Protein AF-A0AAV0KPK0-F1 (afdb_monomer)

Structure (mmCIF, N/CA/C/O backbone):
data_AF-A0AAV0KPK0-F1
#
_entry.id   AF-A0AAV0KPK0-F1
#
loop_
_atom_site.group_PDB
_atom_site.id
_atom_site.type_symbol
_atom_site.label_atom_id
_atom_site.label_alt_id
_atom_site.label_comp_id
_atom_site.label_asym_id
_atom_site.label_entity_id
_atom_site.label_seq_id
_atom_site.pdbx_PDB_ins_code
_atom_site.Cartn_x
_atom_site.Cartn_y
_atom_site.Cartn_z
_atom_site.occupancy
_atom_site.B_iso_or_equiv
_atom_site.auth_seq_id
_atom_site.auth_comp_id
_atom_site.auth_asym_id
_atom_site.auth_atom_id
_atom_site.pdbx_PDB_model_num
ATOM 1 N N . MET A 1 1 ? 42.408 -49.885 -27.313 1.00 62.94 1 MET A N 1
ATOM 2 C CA . MET A 1 1 ? 41.274 -49.171 -26.679 1.00 62.94 1 MET A CA 1
ATOM 3 C C . MET A 1 1 ? 40.171 -48.999 -27.707 1.00 62.94 1 MET A C 1
ATOM 5 O O . MET A 1 1 ? 40.483 -48.584 -28.814 1.00 62.94 1 MET A O 1
ATOM 9 N N . SER A 1 2 ? 38.924 -49.363 -27.396 1.00 82.19 2 SER A N 1
ATOM 10 C CA . SER A 1 2 ? 37.835 -49.347 -28.385 1.00 82.19 2 SER A CA 1
ATOM 11 C C . SER A 1 2 ? 37.143 -47.977 -28.445 1.00 82.19 2 SER A C 1
ATOM 13 O O . SER A 1 2 ? 37.059 -47.259 -27.444 1.00 82.19 2 SER A O 1
ATOM 15 N N . LEU A 1 3 ? 36.619 -47.618 -29.622 1.00 81.88 3 LEU A N 1
ATOM 16 C CA . LEU A 1 3 ? 35.850 -46.384 -29.855 1.00 81.88 3 LEU A CA 1
ATOM 17 C C . LEU A 1 3 ? 34.647 -46.249 -28.903 1.00 81.88 3 LEU A C 1
ATOM 19 O O . LEU A 1 3 ? 34.248 -45.143 -28.538 1.00 81.88 3 LEU A O 1
ATOM 23 N N . LEU A 1 4 ? 34.116 -47.381 -28.441 1.00 77.81 4 LEU A N 1
ATOM 24 C CA . LEU A 1 4 ? 32.999 -47.474 -27.506 1.00 77.81 4 LEU A CA 1
ATOM 25 C C . LEU A 1 4 ? 33.398 -46.977 -26.106 1.00 77.81 4 LEU A C 1
ATOM 27 O O . LEU A 1 4 ? 32.643 -46.247 -25.465 1.00 77.81 4 LEU A O 1
ATOM 31 N N . THR A 1 5 ? 34.625 -47.273 -25.668 1.00 78.94 5 THR A N 1
ATOM 32 C CA . THR A 1 5 ? 35.180 -46.777 -24.399 1.00 78.94 5 THR A CA 1
ATOM 33 C C . THR A 1 5 ? 35.372 -45.257 -24.433 1.00 78.94 5 THR A C 1
ATOM 35 O O . THR A 1 5 ? 35.039 -44.565 -23.471 1.00 78.94 5 THR A O 1
ATOM 38 N N . LEU A 1 6 ? 35.835 -44.715 -25.566 1.00 79.50 6 LEU A N 1
ATOM 39 C CA . LEU A 1 6 ? 36.051 -43.275 -25.746 1.00 79.50 6 LEU A CA 1
ATOM 40 C C . LEU A 1 6 ? 34.724 -42.495 -25.806 1.00 79.50 6 LEU A C 1
ATOM 42 O O . LEU A 1 6 ? 34.596 -41.418 -25.216 1.00 79.50 6 LEU A O 1
ATOM 46 N N . TYR A 1 7 ? 33.711 -43.059 -26.472 1.00 81.50 7 TYR A N 1
ATOM 47 C CA . TYR A 1 7 ? 32.364 -42.492 -26.535 1.00 81.50 7 TYR A CA 1
ATOM 48 C C . TYR A 1 7 ? 31.697 -42.449 -25.155 1.00 81.50 7 TYR A C 1
ATOM 50 O O . TYR A 1 7 ? 31.166 -41.410 -24.752 1.00 81.50 7 TYR A O 1
ATOM 58 N N . LEU A 1 8 ? 31.768 -43.549 -24.398 1.00 79.81 8 LEU A N 1
ATOM 59 C CA . LEU A 1 8 ? 31.217 -43.616 -23.044 1.00 79.81 8 LEU A CA 1
ATOM 60 C C . LEU A 1 8 ? 31.923 -42.635 -22.102 1.00 79.81 8 LEU A C 1
ATOM 62 O O . LEU A 1 8 ? 31.248 -41.891 -21.387 1.00 79.81 8 LEU A O 1
ATOM 66 N N . PHE A 1 9 ? 33.253 -42.537 -22.170 1.00 80.75 9 PHE A N 1
ATOM 67 C CA . PHE A 1 9 ? 34.023 -41.570 -21.387 1.00 80.75 9 PHE A CA 1
ATOM 68 C C . PHE A 1 9 ? 33.625 -40.118 -21.705 1.00 80.75 9 PHE A C 1
ATOM 70 O O . PHE A 1 9 ? 33.317 -39.334 -20.801 1.00 80.75 9 PHE A O 1
ATOM 77 N N . ARG A 1 10 ? 33.519 -39.762 -22.994 1.00 79.00 10 ARG A N 1
ATOM 78 C CA . ARG A 1 10 ? 33.082 -38.425 -23.433 1.00 79.00 10 ARG A CA 1
ATOM 79 C C . ARG A 1 10 ? 31.642 -38.122 -23.004 1.00 79.00 10 ARG A C 1
ATOM 81 O O . ARG A 1 10 ? 31.342 -36.997 -22.593 1.00 79.00 10 ARG A O 1
ATOM 88 N N . ARG A 1 11 ? 30.745 -39.109 -23.044 1.00 79.44 11 ARG A N 1
ATOM 89 C CA . ARG A 1 11 ? 29.342 -38.970 -22.615 1.00 79.44 11 ARG A CA 1
ATOM 90 C C . ARG A 1 11 ? 29.216 -38.763 -21.103 1.00 79.44 11 ARG A C 1
ATOM 92 O O . ARG A 1 11 ? 28.435 -37.917 -20.669 1.00 79.44 11 ARG A O 1
ATOM 99 N N . VAL A 1 12 ? 29.999 -39.481 -20.301 1.00 79.31 12 VAL A N 1
ATOM 100 C CA . VAL A 1 12 ? 30.024 -39.327 -18.836 1.00 79.31 12 VAL A CA 1
ATOM 101 C C . VAL A 1 12 ? 30.618 -37.973 -18.443 1.00 79.31 12 VAL A C 1
ATOM 103 O O . VAL A 1 12 ? 30.021 -37.240 -17.653 1.00 79.31 12 VAL A O 1
ATOM 106 N N . HIS A 1 13 ? 31.731 -37.573 -19.060 1.00 75.19 13 HIS A N 1
ATOM 107 C CA . HIS A 1 13 ? 32.380 -36.290 -18.788 1.00 75.19 13 HIS A CA 1
ATOM 108 C C . HIS A 1 13 ? 31.490 -35.086 -19.156 1.00 75.19 13 HIS A C 1
ATOM 110 O O . HIS A 1 13 ? 31.367 -34.129 -18.387 1.00 75.19 13 HIS A O 1
ATOM 116 N N . THR A 1 14 ? 30.791 -35.147 -20.294 1.00 73.50 14 THR A N 1
ATOM 117 C CA . THR A 1 14 ? 29.831 -34.102 -20.703 1.00 73.50 14 THR A CA 1
ATOM 118 C C . THR A 1 14 ? 28.570 -34.069 -19.835 1.00 73.50 14 THR A C 1
ATOM 120 O O . THR A 1 14 ? 28.006 -32.994 -19.625 1.00 73.50 14 THR A O 1
ATOM 123 N N . ARG A 1 15 ? 28.109 -35.206 -19.292 1.00 72.62 15 ARG A N 1
ATOM 124 C CA . ARG A 1 15 ? 27.025 -35.216 -18.291 1.00 72.62 15 ARG A CA 1
ATOM 125 C C . ARG A 1 15 ? 27.464 -34.586 -16.969 1.00 72.62 15 ARG A C 1
ATOM 127 O O . ARG A 1 15 ? 26.738 -33.744 -16.451 1.00 72.62 15 ARG A O 1
ATOM 134 N N . ARG A 1 16 ? 28.657 -34.917 -16.463 1.00 74.56 16 ARG A N 1
ATOM 135 C CA . ARG A 1 16 ? 29.183 -34.368 -15.199 1.00 74.56 16 ARG A CA 1
ATOM 136 C C . ARG A 1 16 ? 29.296 -32.842 -15.233 1.00 74.56 16 ARG A C 1
ATOM 138 O O . ARG A 1 16 ? 28.852 -32.176 -14.302 1.00 74.56 16 ARG A O 1
ATOM 145 N N . LYS A 1 17 ? 29.815 -32.284 -16.333 1.00 74.06 17 LYS A N 1
ATOM 146 C C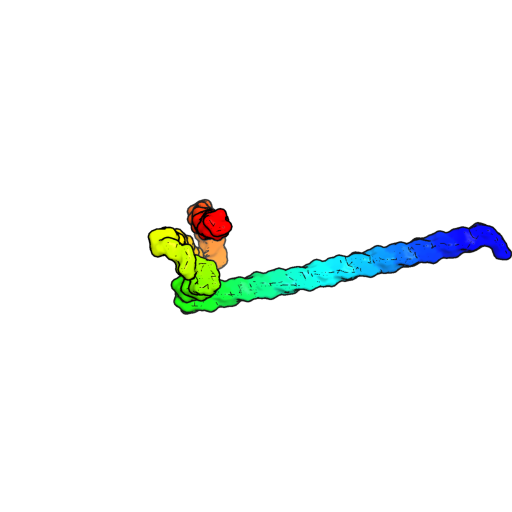A . LYS A 1 17 ? 29.907 -30.826 -16.527 1.00 74.06 17 LYS A CA 1
ATOM 147 C C . LYS A 1 17 ? 28.536 -30.143 -16.530 1.00 74.06 17 LYS A C 1
ATOM 149 O O . LYS A 1 17 ? 28.382 -29.099 -15.909 1.00 74.06 17 LYS A O 1
ATOM 154 N N . ARG A 1 18 ? 27.528 -30.752 -17.165 1.00 77.81 18 ARG A N 1
ATOM 155 C CA . ARG A 1 18 ? 26.158 -30.208 -17.198 1.00 77.81 18 ARG A CA 1
ATOM 156 C C . ARG A 1 18 ? 25.488 -30.196 -15.827 1.00 77.81 18 ARG A C 1
ATOM 158 O O . ARG A 1 18 ? 24.872 -29.200 -15.473 1.00 77.81 18 ARG A O 1
ATOM 165 N N . VAL A 1 19 ? 25.645 -31.265 -15.046 1.00 80.88 19 VAL A N 1
ATOM 166 C CA . VAL A 1 19 ? 25.088 -31.331 -13.684 1.00 80.88 19 VAL A CA 1
ATOM 167 C C . VAL A 1 19 ? 25.753 -30.299 -12.772 1.00 80.88 19 VAL A C 1
ATOM 169 O O . VAL A 1 19 ? 25.060 -29.569 -12.074 1.00 80.88 19 VAL A O 1
ATOM 172 N N . SER A 1 20 ? 27.083 -30.176 -12.829 1.00 79.81 20 SER A N 1
ATOM 173 C CA . SER A 1 20 ? 27.814 -29.168 -12.052 1.00 79.81 20 SER A CA 1
ATOM 174 C C . SER A 1 20 ? 27.393 -27.738 -12.412 1.00 79.81 20 SER A C 1
ATOM 176 O O . SER A 1 20 ? 27.177 -26.930 -11.511 1.00 79.81 20 SER A O 1
ATOM 178 N N . PHE A 1 21 ? 27.207 -27.443 -13.702 1.00 78.06 21 PHE A N 1
ATOM 179 C CA . PHE A 1 21 ? 26.717 -26.143 -14.162 1.00 78.06 21 PHE A CA 1
ATOM 180 C C . PHE A 1 21 ? 25.281 -25.858 -13.688 1.00 78.06 21 PHE A C 1
ATOM 182 O O . PHE A 1 21 ? 24.997 -24.763 -13.208 1.00 78.06 21 PHE A O 1
ATOM 189 N N . GLY A 1 22 ? 24.393 -26.858 -13.745 1.00 83.69 22 GLY A N 1
ATOM 190 C CA . GLY A 1 22 ? 23.016 -26.737 -13.255 1.00 83.69 22 GLY A CA 1
ATOM 191 C C . GLY A 1 22 ? 22.935 -26.473 -11.749 1.00 83.69 22 GLY A C 1
ATOM 192 O O . GLY A 1 22 ? 22.210 -25.579 -11.324 1.00 83.69 22 GLY A O 1
ATOM 193 N N . ILE A 1 23 ? 23.727 -27.188 -10.943 1.00 88.12 23 ILE A N 1
ATOM 194 C CA . ILE A 1 23 ? 23.793 -26.975 -9.487 1.00 88.12 23 ILE A CA 1
ATOM 195 C C . ILE A 1 23 ? 24.305 -25.566 -9.169 1.00 88.12 23 ILE A C 1
ATOM 197 O O . ILE A 1 23 ? 23.734 -24.889 -8.318 1.00 88.12 23 ILE A O 1
ATOM 201 N N . HIS A 1 24 ? 25.344 -25.102 -9.868 1.00 83.94 24 HIS A N 1
ATOM 202 C CA . HIS A 1 24 ? 25.889 -23.763 -9.653 1.00 83.94 24 HIS A CA 1
ATOM 203 C C . HIS A 1 24 ? 24.862 -22.670 -9.983 1.00 83.94 24 HIS A C 1
ATOM 205 O O . HIS A 1 24 ? 24.635 -21.782 -9.169 1.00 83.94 24 HIS A O 1
ATOM 211 N N . SER A 1 25 ? 24.164 -22.789 -11.117 1.00 85.25 25 SER A N 1
ATOM 212 C CA . SER A 1 25 ? 23.108 -21.848 -11.512 1.00 85.25 25 SER A CA 1
ATOM 213 C C . SER A 1 25 ? 21.956 -21.794 -10.499 1.00 85.25 25 SER A C 1
ATOM 215 O O . SER A 1 25 ? 21.486 -20.706 -10.163 1.00 85.25 25 SER A O 1
ATOM 217 N N . LEU A 1 26 ? 21.545 -22.945 -9.953 1.00 89.00 26 LEU A N 1
ATOM 218 C CA . LEU A 1 26 ? 20.519 -23.009 -8.909 1.00 89.00 26 LEU A CA 1
ATOM 219 C C . LEU A 1 26 ? 20.986 -22.365 -7.602 1.00 89.00 26 LEU A C 1
ATOM 221 O O . LEU A 1 26 ? 20.239 -21.592 -7.006 1.00 89.00 26 LEU A O 1
ATOM 225 N N . LEU A 1 27 ? 22.218 -22.642 -7.168 1.00 89.88 27 LEU A N 1
ATOM 226 C CA . LEU A 1 27 ? 22.784 -22.049 -5.954 1.00 89.88 27 LEU A CA 1
ATOM 227 C C . LEU A 1 27 ? 22.888 -20.525 -6.066 1.00 89.88 27 LEU A C 1
ATOM 229 O O . LEU A 1 27 ? 22.505 -19.829 -5.128 1.00 89.88 27 LEU A O 1
ATOM 233 N N . THR A 1 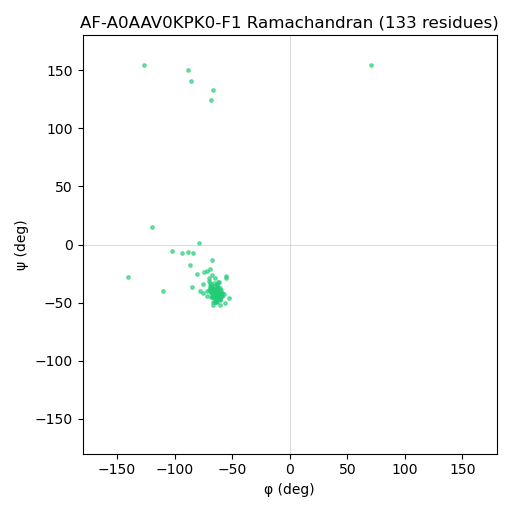28 ? 23.317 -20.005 -7.219 1.00 89.94 28 THR A N 1
ATOM 234 C CA . THR A 1 28 ? 23.340 -18.561 -7.492 1.00 89.94 28 THR A CA 1
ATOM 235 C C . THR A 1 28 ? 21.931 -17.962 -7.523 1.00 89.94 28 THR A C 1
ATOM 237 O O . THR A 1 28 ? 21.695 -16.880 -6.988 1.00 89.94 28 THR A O 1
ATOM 240 N N . GLY A 1 29 ? 20.956 -18.667 -8.104 1.00 86.88 29 GLY A N 1
ATOM 241 C CA . GLY A 1 29 ? 19.554 -18.246 -8.080 1.00 86.88 29 GLY A CA 1
ATOM 242 C C . GLY A 1 29 ? 19.006 -18.143 -6.654 1.00 86.88 29 GLY A C 1
ATOM 243 O O . GLY A 1 29 ? 18.417 -17.128 -6.283 1.00 86.88 29 GLY A O 1
ATOM 244 N N . VAL A 1 30 ? 19.260 -19.156 -5.821 1.00 91.94 30 VAL A N 1
ATOM 245 C CA . VAL A 1 30 ? 18.839 -19.178 -4.412 1.00 91.94 30 VAL A CA 1
ATOM 246 C C . VAL A 1 30 ? 19.549 -18.098 -3.596 1.00 91.94 30 VAL A C 1
ATOM 248 O O . VAL A 1 30 ? 18.896 -17.429 -2.792 1.00 91.94 30 VAL A O 1
ATOM 251 N N . SER A 1 31 ? 20.851 -17.874 -3.801 1.00 83.38 31 SER A N 1
ATOM 252 C CA . SER A 1 31 ? 21.578 -16.806 -3.105 1.00 83.38 31 SER A CA 1
ATOM 253 C C . SER A 1 31 ? 21.034 -15.429 -3.469 1.00 83.38 31 SER A C 1
ATOM 255 O O . SER A 1 31 ? 20.815 -14.609 -2.579 1.00 83.38 31 SER A O 1
ATOM 257 N N . ASN A 1 32 ? 20.733 -15.198 -4.749 1.00 88.56 32 ASN A N 1
ATOM 258 C CA . ASN A 1 32 ? 20.160 -13.939 -5.218 1.00 88.56 32 ASN A CA 1
ATOM 259 C C . ASN A 1 32 ? 18.750 -13.717 -4.657 1.00 88.56 32 ASN A C 1
ATOM 261 O O . ASN A 1 32 ? 18.444 -12.624 -4.186 1.00 88.56 32 ASN A O 1
ATOM 265 N N . LEU A 1 33 ? 17.910 -14.757 -4.625 1.00 89.38 33 LEU A N 1
ATOM 266 C CA . LEU A 1 33 ? 16.582 -14.692 -4.008 1.00 89.38 33 LEU A CA 1
ATOM 267 C C . LEU A 1 33 ? 16.661 -14.422 -2.501 1.00 89.38 33 LEU A C 1
ATOM 269 O O . LEU A 1 33 ? 15.889 -13.619 -1.978 1.00 89.38 33 LEU A O 1
ATOM 273 N N . ARG A 1 34 ? 17.607 -15.049 -1.790 1.00 87.25 34 ARG A N 1
ATOM 274 C CA . ARG A 1 34 ? 17.827 -14.799 -0.359 1.00 87.25 34 ARG A CA 1
ATOM 275 C C . ARG A 1 34 ? 18.313 -13.368 -0.118 1.00 87.25 34 ARG A C 1
ATOM 277 O O . ARG A 1 34 ? 17.788 -12.712 0.777 1.00 87.25 34 ARG A O 1
ATOM 284 N N . ALA A 1 35 ? 19.239 -12.863 -0.932 1.00 84.44 35 ALA A N 1
ATOM 285 C CA . ALA A 1 35 ? 19.706 -11.481 -0.856 1.00 84.44 35 ALA A CA 1
ATOM 286 C C . ALA A 1 35 ? 18.569 -10.480 -1.122 1.00 84.44 35 ALA A C 1
ATOM 288 O O . ALA A 1 35 ? 18.378 -9.544 -0.347 1.00 84.44 35 ALA A O 1
ATOM 289 N N . ALA A 1 36 ? 17.752 -10.720 -2.152 1.00 84.50 36 ALA A N 1
ATOM 290 C CA . ALA A 1 36 ? 16.582 -9.900 -2.455 1.00 84.50 36 ALA A CA 1
ATOM 291 C C . ALA A 1 36 ? 15.547 -9.927 -1.320 1.00 84.50 36 ALA A C 1
ATOM 293 O O . ALA A 1 36 ? 14.971 -8.892 -0.989 1.00 84.50 36 ALA A O 1
ATOM 294 N N . ARG A 1 37 ? 15.342 -11.085 -0.678 1.00 87.12 37 ARG A N 1
ATOM 295 C CA . ARG A 1 37 ? 14.439 -11.223 0.472 1.00 87.12 37 ARG A CA 1
ATOM 296 C C . ARG A 1 37 ? 14.932 -10.440 1.686 1.00 87.12 37 ARG A C 1
ATOM 298 O O . ARG A 1 37 ? 14.130 -9.759 2.313 1.00 87.12 37 ARG A O 1
ATOM 305 N N . VAL A 1 38 ? 16.227 -10.504 1.997 1.00 88.69 38 VAL A N 1
ATOM 306 C CA . VAL A 1 38 ? 16.831 -9.731 3.097 1.00 88.69 38 VAL A CA 1
ATOM 307 C C . VAL A 1 38 ? 16.765 -8.232 2.804 1.00 88.69 38 VAL A C 1
ATOM 309 O O . VAL A 1 38 ? 16.338 -7.460 3.656 1.00 88.69 38 VAL A O 1
ATOM 312 N N . ALA A 1 39 ? 17.092 -7.810 1.580 1.00 83.75 39 ALA A N 1
ATOM 313 C CA . ALA A 1 39 ? 16.967 -6.413 1.171 1.00 83.75 39 ALA A CA 1
ATOM 314 C C . ALA A 1 39 ? 15.510 -5.917 1.236 1.00 83.75 39 ALA A C 1
ATOM 316 O O . ALA A 1 39 ? 15.253 -4.804 1.692 1.00 83.75 39 ALA A O 1
ATOM 317 N N . GLY A 1 40 ? 14.548 -6.746 0.821 1.00 77.94 40 GLY A N 1
ATOM 318 C CA . GLY A 1 40 ? 13.118 -6.461 0.936 1.00 77.94 40 GLY A CA 1
ATOM 319 C C . GLY A 1 40 ? 12.654 -6.351 2.389 1.00 77.94 40 GLY A C 1
ATOM 320 O O . GLY A 1 40 ? 11.950 -5.403 2.726 1.00 77.94 40 GLY A O 1
ATOM 321 N N . ALA A 1 41 ? 13.099 -7.261 3.260 1.00 80.81 41 ALA A N 1
ATOM 322 C CA . ALA A 1 41 ? 12.808 -7.220 4.691 1.00 80.81 41 ALA A CA 1
ATOM 323 C C . ALA A 1 41 ? 13.378 -5.955 5.351 1.00 80.81 41 ALA A C 1
ATOM 325 O O . ALA A 1 41 ? 12.655 -5.282 6.079 1.00 80.81 41 ALA A O 1
ATOM 326 N N . ASN A 1 42 ? 14.615 -5.565 5.027 1.00 82.25 42 ASN A N 1
ATOM 327 C CA . ASN A 1 42 ? 15.208 -4.322 5.528 1.00 82.25 42 ASN A CA 1
ATOM 328 C C . ASN A 1 42 ? 14.426 -3.086 5.072 1.00 82.25 42 ASN A C 1
ATOM 330 O O . ASN A 1 42 ? 14.192 -2.183 5.867 1.00 82.25 42 ASN A O 1
ATOM 334 N N . ARG A 1 43 ? 13.972 -3.038 3.813 1.00 73.88 43 ARG A N 1
ATOM 335 C CA . ARG A 1 43 ? 13.123 -1.936 3.329 1.00 73.88 43 ARG A CA 1
ATOM 336 C C . ARG A 1 43 ? 11.789 -1.879 4.070 1.00 73.88 43 ARG A C 1
ATOM 338 O O . ARG A 1 43 ? 11.370 -0.797 4.462 1.00 73.88 43 ARG A O 1
ATOM 345 N N . ALA A 1 44 ? 11.141 -3.025 4.276 1.00 70.75 44 ALA A N 1
ATOM 346 C CA . ALA A 1 44 ? 9.897 -3.101 5.037 1.00 70.75 44 ALA A CA 1
ATOM 347 C C . ALA A 1 44 ? 10.097 -2.664 6.497 1.00 70.75 44 ALA A C 1
ATOM 349 O O . ALA A 1 44 ? 9.277 -1.919 7.022 1.00 70.75 44 ALA A O 1
ATOM 350 N N . HIS A 1 45 ? 11.211 -3.061 7.118 1.00 72.19 45 HIS A N 1
ATOM 351 C CA . HIS A 1 45 ? 11.571 -2.649 8.470 1.00 72.19 45 HIS A CA 1
ATOM 352 C C . HIS A 1 45 ? 11.818 -1.137 8.568 1.00 72.19 45 HIS A C 1
ATOM 354 O O . HIS A 1 45 ? 11.249 -0.500 9.441 1.00 72.19 45 HIS A O 1
ATOM 360 N N . LEU A 1 46 ? 12.555 -0.537 7.626 1.00 71.06 46 LEU A N 1
ATOM 361 C CA . LEU A 1 46 ? 12.765 0.918 7.575 1.00 71.06 46 LEU A CA 1
ATOM 362 C C . LEU A 1 46 ? 11.458 1.697 7.373 1.00 71.06 46 LEU A C 1
ATOM 364 O O . LEU A 1 46 ? 11.288 2.786 7.915 1.00 71.06 46 LEU A O 1
ATOM 368 N N . ILE A 1 47 ? 10.529 1.159 6.578 1.00 66.44 47 ILE A N 1
ATOM 369 C CA . ILE A 1 47 ? 9.195 1.747 6.411 1.00 66.44 47 ILE A CA 1
ATOM 370 C C . ILE A 1 47 ? 8.416 1.658 7.727 1.00 66.44 47 ILE A C 1
ATOM 372 O O . ILE A 1 47 ? 7.836 2.658 8.141 1.00 66.44 47 ILE A O 1
ATOM 376 N N . ALA A 1 48 ? 8.441 0.503 8.397 1.00 66.81 48 ALA A N 1
ATOM 377 C CA . ALA A 1 48 ? 7.801 0.308 9.695 1.00 66.81 48 ALA A CA 1
ATOM 378 C C . ALA A 1 48 ? 8.387 1.235 10.773 1.00 66.81 48 ALA A C 1
ATOM 380 O O . ALA A 1 48 ? 7.628 1.876 11.483 1.00 66.81 48 ALA A O 1
ATOM 381 N N . GLU A 1 49 ? 9.710 1.395 10.828 1.00 67.25 49 GLU A N 1
ATOM 382 C CA . GLU A 1 49 ? 10.395 2.291 11.767 1.00 67.25 49 GLU A CA 1
ATOM 383 C C . GLU A 1 49 ? 10.045 3.767 11.509 1.00 67.25 49 GLU A C 1
ATOM 385 O O . GLU A 1 49 ? 9.804 4.531 12.442 1.00 67.25 49 GLU A O 1
ATOM 390 N N . LYS A 1 50 ? 9.950 4.184 10.238 1.00 61.62 50 LYS A N 1
ATOM 391 C CA . LYS A 1 50 ? 9.463 5.528 9.880 1.00 61.62 50 LYS A CA 1
ATOM 392 C C . LYS A 1 50 ? 7.995 5.732 10.247 1.00 61.62 50 LYS A C 1
ATOM 394 O O . LYS A 1 50 ? 7.618 6.838 10.620 1.00 61.62 50 LYS A O 1
ATOM 399 N N . LEU A 1 51 ? 7.178 4.690 10.123 1.00 59.41 51 LEU A N 1
ATOM 400 C CA . LEU A 1 51 ? 5.775 4.700 10.532 1.00 59.41 51 LEU A CA 1
ATOM 401 C C . LEU A 1 51 ? 5.636 4.783 12.050 1.00 59.41 51 LEU A C 1
ATOM 403 O O . LEU A 1 51 ? 4.807 5.549 12.510 1.00 59.41 51 LEU A O 1
ATOM 407 N N . GLU A 1 52 ? 6.453 4.056 12.808 1.00 58.34 52 GLU A N 1
ATOM 408 C CA . GLU A 1 52 ? 6.464 4.048 14.274 1.00 58.34 52 GLU A CA 1
ATOM 409 C C . GLU A 1 52 ? 6.929 5.398 14.833 1.00 58.34 52 GLU A C 1
ATOM 411 O O . GLU A 1 52 ? 6.178 6.049 15.555 1.00 58.34 52 GLU A O 1
ATOM 416 N N . ARG A 1 53 ? 8.080 5.912 14.375 1.00 59.09 53 ARG A N 1
ATOM 417 C CA . ARG A 1 53 ? 8.568 7.259 14.736 1.00 59.09 53 ARG A CA 1
ATOM 418 C C . ARG A 1 53 ? 7.627 8.373 14.257 1.00 59.09 53 ARG A C 1
ATOM 420 O O . ARG A 1 53 ? 7.473 9.403 14.908 1.00 59.09 53 ARG A O 1
ATOM 427 N N . GLY A 1 54 ? 6.986 8.170 13.107 1.00 53.19 54 GLY A N 1
ATOM 428 C CA . GLY A 1 54 ? 5.953 9.051 12.568 1.00 53.19 54 GLY A CA 1
ATOM 429 C C . GLY A 1 54 ? 4.622 8.978 13.323 1.00 53.19 54 GLY A C 1
ATOM 430 O O . GLY A 1 54 ? 3.851 9.932 13.281 1.00 53.19 54 GLY A O 1
ATOM 431 N N . LEU A 1 55 ? 4.353 7.874 14.024 1.00 54.03 55 LEU A N 1
ATOM 432 C CA . LEU A 1 55 ? 3.228 7.725 14.944 1.00 54.03 55 LEU A CA 1
ATOM 433 C C . LEU A 1 55 ? 3.526 8.421 16.279 1.00 54.03 55 LEU A C 1
ATOM 435 O O . LEU A 1 55 ? 2.643 9.081 16.819 1.00 54.03 55 LEU A O 1
ATOM 439 N N . GLU A 1 56 ? 4.764 8.313 16.778 1.00 52.25 56 GLU A N 1
ATOM 440 C CA . GLU A 1 56 ? 5.233 8.926 18.033 1.00 52.25 56 GLU A CA 1
ATOM 441 C C . GLU A 1 56 ? 5.270 10.460 17.983 1.00 52.25 56 GLU A C 1
ATOM 443 O O . GLU A 1 56 ? 4.883 11.119 18.945 1.00 52.25 56 GLU A O 1
ATOM 448 N N . LEU A 1 57 ? 5.665 11.049 16.848 1.00 52.25 57 LEU A N 1
ATOM 449 C CA . LEU A 1 57 ? 5.587 12.502 16.612 1.00 52.25 57 LEU A CA 1
ATOM 450 C C . LEU A 1 57 ? 4.170 12.978 16.245 1.00 52.25 57 LEU A C 1
ATOM 452 O O . LEU A 1 57 ? 3.951 14.159 15.964 1.00 52.25 57 LEU A O 1
ATOM 456 N N . GLY A 1 58 ? 3.205 12.058 16.214 1.00 53.78 58 GLY A N 1
ATOM 457 C CA . GLY A 1 58 ? 1.911 12.271 15.598 1.00 53.78 58 GLY A CA 1
ATOM 458 C C . GLY A 1 58 ? 2.026 12.332 14.077 1.00 53.78 58 GLY A C 1
ATOM 459 O O . GLY A 1 58 ? 3.040 12.702 13.491 1.00 53.78 58 GLY A O 1
ATOM 460 N N . ILE A 1 59 ? 0.934 12.000 13.403 1.00 51.12 59 ILE A N 1
ATOM 461 C CA . ILE A 1 59 ? 0.923 11.741 11.957 1.00 51.12 59 ILE A CA 1
ATOM 462 C C . ILE A 1 59 ? 1.214 13.020 11.139 1.00 51.12 59 ILE A C 1
ATOM 464 O O . ILE A 1 59 ? 1.597 12.960 9.970 1.00 51.12 59 ILE A O 1
ATOM 468 N N . TRP A 1 60 ? 1.149 14.178 11.802 1.00 52.31 60 TRP A N 1
ATOM 469 C CA . TRP A 1 60 ? 1.707 15.449 11.352 1.00 52.31 60 TRP A CA 1
ATOM 470 C C . TRP A 1 60 ? 3.225 15.411 11.131 1.00 52.31 60 TRP A C 1
ATOM 472 O O . TRP A 1 60 ? 3.674 15.911 10.110 1.00 52.31 60 TRP A O 1
ATOM 482 N N . GLY A 1 61 ? 4.020 14.780 12.001 1.00 57.28 61 GLY A N 1
ATOM 483 C CA . GLY A 1 61 ? 5.468 14.618 11.820 1.00 57.28 61 GLY A CA 1
ATOM 484 C C . GLY A 1 61 ? 5.830 13.674 10.668 1.00 57.28 61 GLY A C 1
ATOM 485 O O . GLY A 1 61 ? 6.777 13.928 9.921 1.00 57.28 61 GLY A 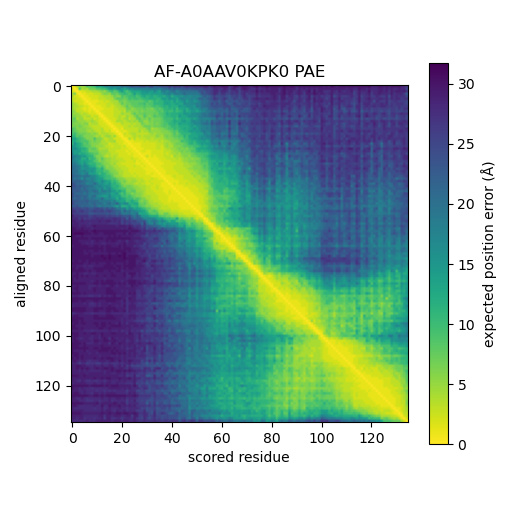O 1
ATOM 486 N N . PHE A 1 62 ? 5.033 12.623 10.448 1.00 51.53 62 PHE A N 1
ATOM 487 C CA . PHE A 1 62 ? 5.184 11.736 9.287 1.00 51.53 62 PHE A CA 1
ATOM 488 C C . PHE A 1 62 ? 4.866 12.462 7.974 1.00 51.53 62 PHE A C 1
ATOM 490 O O . PHE A 1 62 ? 5.669 12.441 7.041 1.00 51.53 62 PHE A O 1
ATOM 497 N N . ALA A 1 63 ? 3.726 13.157 7.923 1.00 59.06 63 ALA A N 1
ATOM 498 C CA . ALA A 1 63 ? 3.334 13.956 6.770 1.00 59.06 63 ALA A CA 1
ATOM 499 C C . ALA A 1 63 ? 4.357 15.071 6.492 1.00 59.06 63 ALA A C 1
ATOM 501 O O . ALA A 1 63 ? 4.758 15.250 5.347 1.00 59.06 63 ALA A O 1
ATOM 502 N N . TRP A 1 64 ? 4.849 15.754 7.530 1.00 60.00 64 TRP A N 1
ATOM 503 C CA . TRP A 1 64 ? 5.869 16.802 7.427 1.00 60.00 64 TRP A CA 1
ATOM 504 C C . TRP A 1 64 ? 7.216 16.270 6.920 1.00 60.00 64 TRP A C 1
ATOM 506 O O . TRP A 1 64 ? 7.786 16.850 6.003 1.00 60.00 64 TRP A O 1
ATOM 516 N N . SER A 1 65 ? 7.699 15.132 7.432 1.00 58.62 65 SER A N 1
ATOM 517 C CA . SER A 1 65 ? 8.994 14.558 7.013 1.00 58.62 65 SER A CA 1
ATOM 518 C C . SER A 1 65 ? 9.003 14.001 5.584 1.00 58.62 65 SER A C 1
ATOM 520 O O . SER A 1 65 ? 10.018 14.093 4.903 1.00 58.62 65 SER A O 1
ATOM 522 N N . ILE A 1 66 ? 7.889 13.446 5.099 1.00 51.75 66 ILE A N 1
ATOM 523 C CA . ILE A 1 66 ? 7.780 12.949 3.713 1.00 51.75 66 ILE A CA 1
ATOM 524 C C . ILE A 1 66 ? 7.408 14.079 2.753 1.00 51.75 66 ILE A C 1
ATOM 526 O O . ILE A 1 66 ? 7.867 14.121 1.609 1.00 51.75 66 ILE A O 1
ATOM 530 N N . GLY A 1 67 ? 6.566 14.997 3.217 1.00 58.50 67 GLY A N 1
ATOM 531 C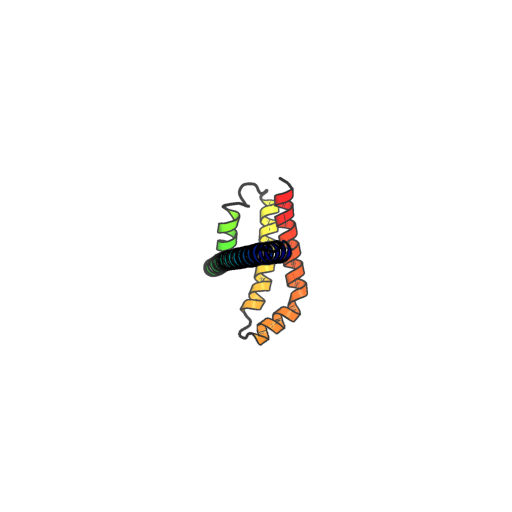 CA . GLY A 1 67 ? 6.062 16.095 2.421 1.00 58.50 67 GLY A CA 1
ATOM 532 C C . GLY A 1 67 ? 7.117 17.156 2.138 1.00 58.50 67 GLY A C 1
ATOM 533 O O . GLY A 1 67 ? 7.192 17.618 1.004 1.00 58.50 67 GLY A O 1
ATOM 534 N N . TRP A 1 68 ? 7.977 17.497 3.100 1.00 56.50 68 TRP A N 1
ATOM 535 C CA . TRP A 1 68 ? 8.979 18.553 2.910 1.00 56.50 68 TRP A CA 1
ATOM 536 C C . TRP A 1 68 ? 10.083 18.172 1.911 1.00 56.50 68 TRP A C 1
ATOM 538 O O . TRP A 1 68 ? 10.497 19.012 1.114 1.00 56.50 68 TRP A O 1
ATOM 548 N N . ASP A 1 69 ? 10.498 16.900 1.891 1.00 55.34 69 ASP A N 1
ATOM 549 C CA . ASP A 1 69 ? 11.601 16.439 1.035 1.00 55.34 69 ASP A CA 1
ATOM 550 C C . ASP A 1 69 ? 11.193 16.171 -0.427 1.00 55.34 69 ASP A C 1
ATOM 552 O O . ASP A 1 69 ? 12.042 16.254 -1.315 1.00 55.34 69 ASP A O 1
ATOM 556 N N . TYR A 1 70 ? 9.918 15.858 -0.713 1.00 48.50 70 TYR A N 1
ATOM 557 C CA . TYR A 1 70 ? 9.515 15.394 -2.056 1.00 48.50 70 TYR A CA 1
ATOM 558 C C . TYR A 1 70 ? 8.177 15.916 -2.585 1.00 48.50 70 TYR A C 1
ATOM 560 O O . TYR A 1 70 ? 8.009 15.977 -3.803 1.00 48.50 70 TYR A O 1
ATOM 568 N N . ALA A 1 71 ? 7.213 16.254 -1.723 1.00 54.25 71 ALA A N 1
ATOM 569 C CA . ALA A 1 71 ? 5.838 16.487 -2.167 1.00 54.25 71 ALA A CA 1
ATOM 570 C C . ALA A 1 71 ? 5.405 17.957 -2.096 1.00 54.25 71 ALA A C 1
ATOM 572 O O . ALA A 1 71 ? 4.755 18.413 -3.018 1.00 54.25 71 ALA A O 1
ATOM 573 N N . TRP A 1 72 ? 5.762 18.732 -1.071 1.00 55.66 72 TRP A N 1
ATOM 574 C CA . TRP A 1 72 ? 5.119 20.022 -0.781 1.00 55.66 72 TRP A CA 1
ATOM 575 C C . TRP A 1 72 ? 5.772 21.271 -1.358 1.00 55.66 72 TRP A C 1
ATOM 577 O O . TRP A 1 72 ? 5.161 22.334 -1.304 1.00 55.66 72 TRP A O 1
ATOM 587 N N . ARG A 1 73 ? 6.960 21.165 -1.961 1.00 55.91 73 ARG A N 1
ATOM 588 C CA . ARG A 1 73 ? 7.648 22.343 -2.512 1.00 55.91 73 ARG A CA 1
ATOM 589 C C . ARG A 1 73 ? 6.972 22.924 -3.760 1.00 55.91 73 ARG A C 1
ATOM 591 O O . ARG A 1 73 ? 7.065 24.123 -3.982 1.00 55.91 73 ARG A O 1
ATOM 598 N N . ASP A 1 74 ? 6.282 22.085 -4.534 1.00 58.16 74 ASP A N 1
ATOM 599 C CA . ASP A 1 74 ? 5.720 22.453 -5.842 1.00 58.16 74 ASP A CA 1
ATOM 600 C C . ASP A 1 74 ? 4.183 22.303 -5.909 1.00 58.16 74 ASP A C 1
ATOM 602 O O . ASP A 1 74 ? 3.616 22.266 -6.999 1.00 58.16 74 ASP A O 1
ATOM 606 N N . PHE A 1 75 ? 3.497 22.168 -4.766 1.00 57.53 75 PHE A N 1
ATOM 607 C CA . PHE A 1 75 ? 2.031 22.067 -4.724 1.00 57.53 75 PHE A CA 1
ATOM 608 C C . PHE A 1 75 ? 1.367 23.444 -4.692 1.00 57.53 75 PHE A C 1
ATOM 610 O O . PHE A 1 75 ? 1.771 24.332 -3.941 1.00 57.53 75 PHE A O 1
ATOM 617 N N . GLU A 1 76 ? 0.259 23.577 -5.416 1.00 60.97 76 GLU A N 1
ATOM 618 C CA . GLU A 1 76 ? -0.691 24.663 -5.199 1.00 60.97 76 GLU A CA 1
ATOM 619 C C . GLU A 1 76 ? -1.360 24.485 -3.824 1.00 60.97 76 GLU A C 1
ATOM 621 O O . GLU A 1 76 ? -1.803 23.389 -3.466 1.00 60.97 76 GLU A O 1
ATOM 626 N N . TYR A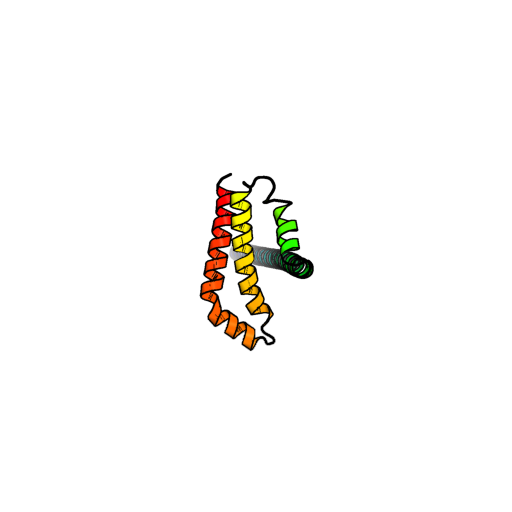 1 77 ? -1.432 25.560 -3.035 1.00 55.31 77 TYR A N 1
ATOM 627 C CA . TYR A 1 77 ? -1.866 25.527 -1.628 1.00 55.31 77 TYR A CA 1
ATOM 628 C C . TYR A 1 77 ? -3.258 24.885 -1.429 1.00 55.31 77 TYR A C 1
ATOM 630 O O . TYR A 1 77 ? -3.529 24.264 -0.403 1.00 55.31 77 TYR A O 1
ATOM 638 N N . SER A 1 78 ? -4.139 24.980 -2.427 1.00 61.84 78 SER A N 1
ATOM 639 C CA . SER A 1 78 ? -5.480 24.380 -2.439 1.00 61.84 78 SER A CA 1
ATOM 640 C C . SER A 1 78 ? -5.465 22.851 -2.600 1.00 61.84 78 SER A C 1
ATOM 642 O O . SER A 1 78 ? -6.163 22.149 -1.865 1.00 61.84 78 SER A O 1
ATOM 644 N N . GLU A 1 79 ? -4.650 22.313 -3.513 1.00 60.78 79 GLU A N 1
ATOM 645 C CA . GLU A 1 79 ? -4.469 20.862 -3.693 1.00 60.78 79 GLU A CA 1
ATOM 646 C C . GLU A 1 79 ? -3.806 20.238 -2.453 1.00 60.78 79 GLU A C 1
ATOM 648 O O . GLU A 1 79 ? -4.133 19.121 -2.041 1.00 60.78 79 GLU A O 1
ATOM 653 N N . LEU A 1 80 ? -2.931 21.016 -1.816 1.00 61.75 80 LEU A N 1
ATOM 654 C CA . LEU A 1 80 ? -2.230 20.697 -0.580 1.00 61.75 80 LEU A CA 1
ATOM 655 C C . LEU A 1 80 ? -3.204 20.464 0.582 1.00 61.75 80 LEU A C 1
ATOM 657 O O . LEU A 1 80 ? -3.178 19.413 1.225 1.00 61.75 80 LEU A O 1
ATOM 661 N N . LEU A 1 81 ? -4.117 21.412 0.797 1.00 60.56 81 LEU A N 1
ATOM 662 C CA . LEU A 1 81 ? -5.156 21.326 1.824 1.00 60.56 81 LEU A CA 1
ATOM 663 C C . LEU A 1 81 ? -6.123 20.160 1.577 1.00 60.56 81 LEU A C 1
ATOM 665 O O . LEU A 1 81 ? -6.521 19.478 2.524 1.00 60.56 81 LEU A O 1
ATOM 669 N N . GLY A 1 82 ? -6.460 19.881 0.314 1.00 65.94 82 GLY A N 1
ATOM 670 C CA . GLY A 1 82 ? -7.289 18.732 -0.056 1.00 65.94 82 GLY A CA 1
ATOM 671 C C . GLY A 1 82 ? -6.628 17.388 0.270 1.00 65.94 82 GLY A C 1
ATOM 672 O O . GLY A 1 82 ? -7.269 16.502 0.838 1.00 65.94 82 GLY A O 1
ATOM 673 N N . ALA A 1 83 ? -5.334 17.242 -0.025 1.00 64.56 83 ALA A N 1
ATOM 674 C CA . ALA A 1 83 ? -4.572 16.034 0.296 1.00 64.56 83 ALA A CA 1
ATOM 675 C C . ALA A 1 83 ? -4.395 15.837 1.814 1.00 64.56 83 ALA A C 1
ATOM 677 O O . ALA A 1 83 ? -4.503 14.712 2.308 1.00 64.56 83 ALA A O 1
ATOM 678 N N . VAL A 1 84 ? -4.185 16.925 2.564 1.00 63.03 84 VAL A N 1
ATOM 679 C CA . VAL A 1 84 ? -4.126 16.910 4.037 1.00 63.03 84 VAL A CA 1
ATOM 680 C C . VAL A 1 84 ? -5.471 16.495 4.643 1.00 63.03 84 VAL A C 1
ATOM 682 O O . VAL A 1 84 ? -5.500 15.683 5.566 1.00 63.03 84 VAL A O 1
ATOM 685 N N . SER A 1 85 ? -6.588 16.990 4.106 1.00 68.12 85 SER A N 1
ATOM 686 C CA . SER A 1 85 ? -7.939 16.621 4.556 1.00 68.12 85 SER A CA 1
ATOM 687 C C . SER A 1 85 ? -8.233 15.124 4.368 1.00 68.12 85 SER A C 1
ATOM 689 O O . SER A 1 85 ? -8.739 14.455 5.277 1.00 68.12 85 SER A O 1
ATOM 691 N N . ASP A 1 86 ? -7.839 14.563 3.223 1.00 66.06 86 ASP A N 1
ATOM 692 C CA . ASP A 1 86 ? -7.995 13.134 2.939 1.00 66.06 86 ASP A CA 1
ATOM 693 C C . ASP A 1 86 ? -7.092 12.264 3.827 1.00 66.06 86 ASP A C 1
ATOM 695 O O . ASP A 1 86 ? -7.521 11.208 4.300 1.00 66.0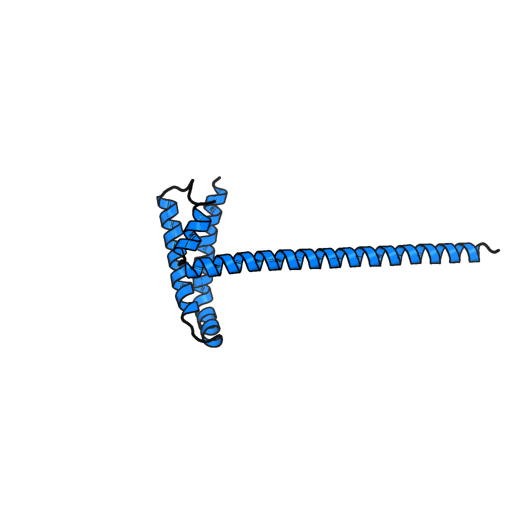6 86 ASP A O 1
ATOM 699 N N . LEU A 1 87 ? -5.855 12.702 4.088 1.00 67.50 87 LEU A N 1
ATOM 700 C CA . LEU A 1 87 ? -4.956 12.042 5.039 1.00 67.50 87 LEU A CA 1
ATOM 701 C C . LEU A 1 87 ? -5.548 12.049 6.451 1.00 67.50 87 LEU A C 1
ATOM 703 O O . LEU A 1 87 ? -5.582 11.004 7.096 1.00 67.50 87 LEU A O 1
ATOM 707 N N . ASN A 1 88 ? -6.090 13.182 6.902 1.00 68.56 88 ASN A N 1
ATOM 708 C CA . ASN A 1 88 ? -6.742 13.302 8.206 1.00 68.56 88 ASN A CA 1
ATOM 709 C C . ASN A 1 88 ? -7.949 12.354 8.348 1.00 68.56 88 ASN A C 1
ATOM 711 O O . ASN A 1 88 ? -8.154 11.740 9.395 1.00 68.56 88 ASN A O 1
ATOM 715 N N . SER A 1 89 ? -8.712 12.161 7.271 1.00 69.56 89 SER A N 1
ATOM 716 C CA . SER A 1 89 ? -9.832 11.211 7.245 1.00 69.56 89 SER A CA 1
ATOM 717 C C . SER A 1 89 ? -9.362 9.756 7.361 1.00 69.56 89 SER A C 1
ATOM 719 O O . SER A 1 89 ? -9.945 8.959 8.096 1.00 69.56 89 SER A O 1
ATOM 721 N N . LEU A 1 90 ? -8.275 9.402 6.673 1.00 70.56 90 LEU A N 1
ATOM 722 C CA . LEU A 1 90 ? -7.671 8.066 6.719 1.00 70.56 90 LEU A CA 1
ATOM 723 C C . LEU A 1 90 ? -7.104 7.760 8.118 1.00 70.56 90 LEU A C 1
ATOM 725 O O . LEU A 1 90 ? -7.269 6.661 8.644 1.00 70.56 90 LEU A O 1
ATOM 729 N N . ILE A 1 91 ? -6.511 8.772 8.746 1.00 66.88 91 ILE A N 1
ATOM 730 C CA . ILE A 1 91 ? -6.004 8.749 10.120 1.00 66.88 91 ILE A CA 1
ATOM 731 C C . ILE A 1 91 ? -7.122 8.535 11.135 1.00 66.88 91 ILE A C 1
ATOM 733 O O . ILE A 1 91 ? -6.985 7.692 12.016 1.00 66.88 91 ILE A O 1
ATOM 737 N N . SER A 1 92 ? -8.231 9.265 11.009 1.00 71.19 92 SER A N 1
ATOM 738 C CA . SER A 1 92 ? -9.381 9.118 11.905 1.00 71.19 92 SER A CA 1
ATOM 739 C C . SER A 1 92 ? -9.928 7.689 11.874 1.00 71.19 92 SER A C 1
ATOM 741 O O . SER A 1 92 ? -10.193 7.097 12.920 1.00 71.19 92 SER A O 1
ATOM 743 N N . VAL A 1 93 ? -9.996 7.098 10.679 1.00 69.56 93 VAL A N 1
ATOM 744 C CA . VAL A 1 93 ? -10.386 5.699 10.502 1.00 69.56 93 VAL A CA 1
ATOM 745 C C . VAL A 1 93 ? -9.358 4.766 11.159 1.00 69.56 93 VAL A C 1
ATOM 747 O O . VAL A 1 93 ? -9.740 3.899 11.937 1.00 69.56 93 VAL A O 1
ATOM 750 N N . LEU A 1 94 ? -8.055 4.964 10.943 1.00 66.06 94 LEU A N 1
ATOM 751 C CA . LEU A 1 94 ? -7.005 4.147 11.574 1.00 66.06 94 LEU A CA 1
ATOM 752 C C . LEU A 1 94 ? -6.935 4.293 13.105 1.00 66.06 94 LEU A C 1
ATOM 754 O O . LEU A 1 94 ? -6.578 3.331 13.782 1.00 66.06 94 LEU A O 1
ATOM 758 N N . GLY A 1 95 ? -7.324 5.442 13.662 1.00 67.69 95 GLY A N 1
ATOM 759 C CA . GLY A 1 95 ? -7.457 5.646 15.108 1.00 67.69 95 GLY A CA 1
ATOM 760 C C . GLY A 1 95 ? -8.495 4.717 15.748 1.00 67.69 95 GLY A C 1
ATOM 761 O O . GLY A 1 95 ? -8.313 4.247 16.870 1.00 67.69 95 GLY A O 1
ATOM 762 N N . GLY A 1 96 ? -9.553 4.373 15.005 1.00 68.75 96 GLY A N 1
ATOM 763 C CA . GLY A 1 96 ? -10.518 3.353 15.420 1.00 68.75 96 GLY A CA 1
ATOM 764 C C . GLY A 1 96 ? -9.883 1.963 15.539 1.00 68.75 96 GLY A C 1
ATOM 765 O O . GLY A 1 96 ? -10.125 1.264 16.521 1.00 68.75 96 GLY A O 1
ATOM 766 N N . LEU A 1 97 ? -8.995 1.601 14.606 1.00 66.75 97 LEU A N 1
ATOM 767 C CA . LEU A 1 97 ? -8.258 0.331 14.631 1.00 66.75 97 LEU A CA 1
ATOM 768 C C . LEU A 1 97 ? -7.278 0.241 15.810 1.00 66.75 97 LEU A C 1
ATOM 770 O O . LEU A 1 97 ? -7.163 -0.814 16.429 1.00 66.75 97 LEU A O 1
ATOM 774 N N . THR A 1 98 ? -6.560 1.323 16.125 1.00 61.72 98 THR A N 1
ATOM 775 C CA . THR A 1 98 ? -5.577 1.336 17.223 1.00 61.72 98 THR A CA 1
ATOM 776 C C . THR A 1 98 ? -6.229 1.382 18.602 1.00 61.72 98 THR A C 1
ATOM 778 O O . THR A 1 98 ? -5.629 0.905 19.565 1.00 61.72 98 THR A O 1
ATOM 781 N N . SER A 1 99 ? -7.467 1.883 18.697 1.00 69.56 99 SER A N 1
ATOM 782 C CA . SER A 1 99 ? -8.257 1.878 19.936 1.00 69.56 99 SER A CA 1
ATOM 783 C C . SER A 1 99 ? -8.725 0.482 20.373 1.00 69.56 99 SER A C 1
ATOM 785 O O . SER A 1 99 ? -8.981 0.269 21.559 1.00 69.56 99 SER A O 1
ATOM 787 N N . ALA A 1 100 ? -8.780 -0.484 19.448 1.00 76.00 100 ALA A N 1
ATOM 788 C CA . ALA A 1 100 ? -9.114 -1.870 19.757 1.00 76.00 100 ALA A CA 1
ATOM 789 C C . ALA A 1 100 ? -7.993 -2.534 20.580 1.00 76.00 100 ALA A C 1
ATOM 791 O O . ALA A 1 100 ? -6.820 -2.566 20.178 1.00 76.00 100 ALA A O 1
ATOM 792 N N . 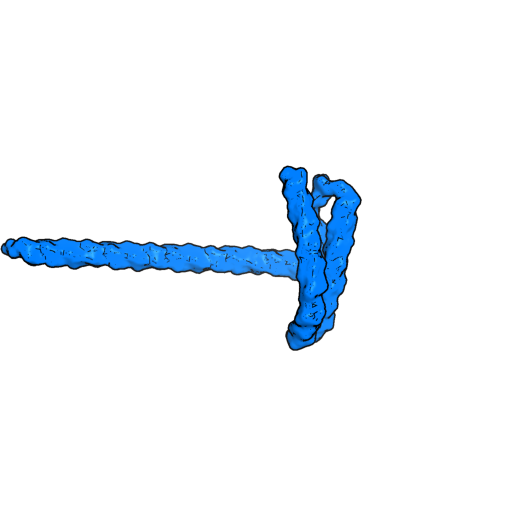ARG A 1 101 ? -8.366 -3.063 21.752 1.00 67.25 101 ARG A N 1
ATOM 793 C CA . ARG A 1 101 ? -7.441 -3.534 22.798 1.00 67.25 101 ARG A CA 1
ATOM 794 C C . ARG A 1 101 ? -6.991 -4.979 22.604 1.00 67.25 101 ARG A C 1
ATOM 796 O O . ARG A 1 101 ? -5.992 -5.370 23.199 1.00 67.25 101 ARG A O 1
ATOM 803 N N . SER A 1 102 ? -7.697 -5.761 21.787 1.00 77.25 102 SER A N 1
ATOM 804 C CA . SER A 1 102 ? -7.342 -7.153 21.482 1.00 77.25 102 SER A CA 1
ATOM 805 C C . SER A 1 102 ? -7.236 -7.418 19.981 1.00 77.25 102 SER A C 1
ATOM 807 O O . SER A 1 102 ? -7.885 -6.754 19.173 1.00 77.25 102 SER A O 1
ATOM 809 N N . ASP A 1 103 ? -6.454 -8.427 19.597 1.00 72.00 103 ASP A N 1
ATOM 810 C CA . ASP A 1 103 ? -6.288 -8.812 18.188 1.00 72.00 103 ASP A CA 1
ATOM 811 C C . ASP A 1 103 ? -7.606 -9.275 17.546 1.00 72.00 103 ASP A C 1
ATOM 813 O O . ASP A 1 103 ? -7.857 -9.001 16.372 1.00 72.00 103 ASP A O 1
ATOM 817 N N . ALA A 1 104 ? -8.492 -9.902 18.326 1.00 78.75 104 ALA A N 1
ATOM 818 C CA . ALA A 1 104 ? -9.830 -10.282 17.876 1.00 78.75 104 ALA A CA 1
ATOM 819 C C . ALA A 1 104 ? -10.717 -9.054 17.604 1.00 78.75 104 ALA A C 1
ATOM 821 O O . ALA A 1 104 ? -11.425 -8.999 16.600 1.00 78.75 104 ALA A O 1
ATOM 822 N N . GLU A 1 105 ? -10.639 -8.042 18.467 1.00 74.06 105 GLU A N 1
ATOM 823 C CA . GLU A 1 105 ? -11.372 -6.781 18.326 1.00 74.06 105 GLU A CA 1
ATOM 824 C C . GLU A 1 105 ? -10.841 -5.954 17.146 1.00 74.06 105 GLU A C 1
ATOM 826 O O . GLU A 1 105 ? -11.621 -5.396 16.376 1.00 74.06 105 GLU A O 1
ATOM 831 N N . ARG A 1 106 ? -9.521 -5.973 16.915 1.00 74.62 106 ARG A N 1
ATOM 832 C CA . ARG A 1 106 ? -8.882 -5.385 15.727 1.00 74.62 106 ARG A CA 1
ATOM 833 C C . ARG A 1 106 ? -9.331 -6.071 14.441 1.00 74.62 106 ARG A C 1
ATOM 835 O O . ARG A 1 106 ? -9.643 -5.388 13.469 1.00 74.62 106 ARG A O 1
ATOM 842 N N . ALA A 1 107 ? -9.403 -7.402 14.429 1.00 77.44 107 ALA A N 1
ATOM 843 C CA . ALA A 1 107 ? -9.862 -8.168 13.272 1.00 77.44 107 ALA A CA 1
ATOM 844 C C . ALA A 1 107 ? -11.351 -7.924 12.969 1.00 77.44 107 ALA A C 1
ATOM 846 O O . ALA A 1 107 ? -11.718 -7.730 11.809 1.00 77.44 107 ALA A O 1
ATOM 847 N N . ALA A 1 108 ? -12.199 -7.872 13.999 1.00 81.12 108 ALA A N 1
ATOM 848 C CA . ALA A 1 108 ? -13.623 -7.574 13.855 1.00 81.12 108 ALA A CA 1
ATOM 849 C C . ALA A 1 108 ? -13.859 -6.139 13.361 1.00 81.12 108 ALA A C 1
ATOM 851 O O . ALA A 1 108 ? -14.622 -5.924 12.417 1.00 81.12 108 ALA A O 1
ATOM 852 N N . TRP A 1 109 ? -13.149 -5.164 13.936 1.00 82.44 109 TRP A N 1
ATOM 853 C CA . TRP A 1 109 ? -13.190 -3.778 13.483 1.00 82.44 109 TRP A CA 1
ATOM 854 C C . TRP A 1 109 ? -12.711 -3.660 12.033 1.00 82.44 109 TRP A C 1
ATOM 856 O O . TRP A 1 109 ? -13.364 -3.001 11.222 1.00 82.44 109 TRP A O 1
ATOM 866 N N . ALA A 1 110 ? -11.616 -4.340 11.673 1.00 78.19 110 ALA A N 1
ATOM 867 C CA . ALA A 1 110 ? -11.093 -4.337 10.314 1.00 78.19 110 ALA A CA 1
ATOM 868 C C . ALA A 1 110 ? -12.113 -4.920 9.335 1.00 78.19 110 ALA A C 1
ATOM 870 O O . ALA A 1 110 ? -12.383 -4.290 8.322 1.00 78.19 110 ALA A O 1
ATOM 871 N N . ALA A 1 111 ? -12.740 -6.056 9.650 1.00 82.94 111 ALA A N 1
ATOM 872 C CA . ALA A 1 111 ? -13.754 -6.672 8.797 1.00 82.94 111 ALA A CA 1
ATOM 873 C C . ALA A 1 111 ? -14.968 -5.754 8.554 1.00 82.94 111 ALA A C 1
ATOM 875 O O . ALA A 1 111 ? -15.465 -5.680 7.432 1.00 82.94 111 ALA A O 1
ATOM 876 N N . GLN A 1 112 ? -15.411 -5.017 9.576 1.00 83.12 112 GLN A N 1
ATOM 877 C CA . GLN A 1 112 ? -16.552 -4.099 9.476 1.00 83.12 112 GLN A CA 1
ATOM 878 C C . GLN A 1 112 ? -16.210 -2.798 8.734 1.00 83.12 112 GLN A C 1
ATOM 880 O O . GLN A 1 112 ? -17.041 -2.259 8.005 1.00 83.12 112 GLN A O 1
ATOM 885 N N . ASN A 1 113 ? -14.979 -2.299 8.882 1.00 81.62 113 ASN A N 1
ATOM 886 C CA . ASN A 1 113 ? -14.566 -0.997 8.352 1.00 81.62 113 ASN A CA 1
ATOM 887 C C . ASN A 1 113 ? -13.740 -1.092 7.059 1.00 81.62 113 ASN A C 1
ATOM 889 O O . ASN A 1 113 ? -13.471 -0.065 6.429 1.00 81.62 113 ASN A O 1
ATOM 893 N N . TYR A 1 114 ? -13.377 -2.304 6.617 1.00 76.00 114 TYR A N 1
ATOM 894 C CA . TYR A 1 114 ? -12.491 -2.550 5.474 1.00 76.00 114 TYR A CA 1
ATOM 895 C C . TYR A 1 114 ? -12.945 -1.835 4.204 1.00 76.00 114 TYR A C 1
ATOM 897 O O . TYR A 1 114 ? -12.139 -1.191 3.537 1.00 76.00 114 TYR A O 1
ATOM 905 N N . GLY A 1 115 ? -14.238 -1.911 3.875 1.00 82.06 115 GLY A N 1
ATOM 906 C CA . GLY A 1 115 ? -14.777 -1.295 2.661 1.00 82.06 115 GLY A CA 1
ATOM 907 C C . GLY A 1 115 ? -14.574 0.221 2.635 1.00 82.06 115 GLY A C 1
ATOM 908 O O . GLY A 1 115 ? -14.190 0.783 1.608 1.00 82.06 115 GLY A O 1
ATOM 909 N N . ASN A 1 116 ? -14.764 0.878 3.780 1.00 78.31 116 ASN A N 1
ATOM 910 C CA . ASN A 1 116 ? -14.590 2.320 3.898 1.00 78.31 116 ASN A CA 1
ATOM 911 C C . ASN A 1 116 ? -13.099 2.696 3.917 1.00 78.31 116 ASN A C 1
ATOM 913 O O . ASN A 1 116 ? -12.672 3.608 3.213 1.00 78.31 116 ASN A O 1
ATOM 917 N N . LEU A 1 117 ? -12.285 1.921 4.635 1.00 76.88 117 LEU A N 1
ATOM 918 C CA . LEU A 1 117 ? -10.840 2.113 4.749 1.00 76.88 117 LEU A CA 1
ATOM 919 C C . LEU A 1 117 ? -10.136 1.951 3.394 1.00 76.88 117 LEU A C 1
ATOM 921 O O . LEU A 1 117 ? -9.356 2.811 2.987 1.00 76.88 117 LEU A O 1
ATOM 925 N N . ALA A 1 118 ? -10.478 0.903 2.643 1.00 78.12 118 ALA A N 1
ATOM 926 C CA . ALA A 1 118 ? -9.957 0.657 1.304 1.00 78.12 118 ALA A CA 1
ATOM 927 C C . ALA A 1 118 ? -10.398 1.738 0.305 1.00 78.12 118 ALA A C 1
ATOM 929 O O . ALA A 1 118 ? -9.604 2.159 -0.539 1.00 78.12 118 ALA A O 1
ATOM 930 N N . LYS A 1 119 ? -11.645 2.219 0.397 1.00 81.25 119 LYS A N 1
ATOM 931 C CA . LYS A 1 119 ? -12.158 3.298 -0.460 1.00 81.25 119 LYS A CA 1
ATOM 932 C C . LYS A 1 119 ? -11.412 4.609 -0.212 1.00 81.25 119 LYS A C 1
ATOM 934 O O . LYS A 1 119 ? -10.946 5.221 -1.176 1.00 81.25 119 LYS A O 1
ATOM 939 N N . THR A 1 120 ? -11.258 5.003 1.050 1.00 74.81 120 THR A N 1
ATOM 940 C CA . THR A 1 120 ? -10.528 6.214 1.444 1.00 74.81 120 THR A CA 1
ATOM 941 C C . THR A 1 120 ? -9.063 6.110 1.040 1.00 74.81 120 THR A C 1
ATOM 943 O O . THR A 1 120 ? -8.584 6.964 0.301 1.00 74.81 120 THR A O 1
ATOM 946 N N . ALA A 1 121 ? -8.384 5.006 1.371 1.00 71.88 121 ALA A N 1
ATOM 947 C CA . ALA A 1 121 ? -6.990 4.788 0.986 1.00 71.88 121 ALA A CA 1
ATOM 948 C C . ALA A 1 121 ? -6.774 4.847 -0.530 1.00 71.88 121 ALA A C 1
ATOM 950 O O . ALA A 1 121 ? -5.833 5.481 -1.005 1.00 71.88 121 ALA A O 1
ATOM 951 N N . ARG A 1 122 ? -7.673 4.240 -1.314 1.00 79.44 122 ARG A N 1
ATOM 952 C CA . ARG A 1 122 ? -7.594 4.261 -2.779 1.00 79.44 122 ARG A CA 1
ATOM 953 C C . ARG A 1 122 ? -7.834 5.654 -3.358 1.00 79.44 122 ARG A C 1
ATOM 955 O O . ARG A 1 122 ? -7.196 6.002 -4.348 1.00 79.44 122 ARG A O 1
ATOM 962 N N . SER A 1 123 ? -8.736 6.439 -2.769 1.00 75.56 123 SER A N 1
ATOM 963 C CA . SER A 1 123 ? -8.975 7.832 -3.163 1.00 75.56 123 SER A CA 1
ATOM 964 C C . SER A 1 123 ? -7.742 8.698 -2.903 1.00 75.56 123 SER A C 1
ATOM 966 O O . SER A 1 123 ? -7.258 9.363 -3.820 1.00 75.56 123 SER A O 1
ATOM 968 N N . THR A 1 124 ? -7.178 8.616 -1.695 1.00 71.56 124 THR A N 1
ATOM 969 C CA . THR A 1 124 ? -5.979 9.364 -1.298 1.00 71.56 124 THR A CA 1
ATOM 970 C C . THR A 1 124 ? -4.784 8.996 -2.179 1.00 71.56 124 THR A C 1
ATOM 972 O O . THR A 1 124 ? -4.146 9.879 -2.748 1.00 71.56 124 THR A O 1
ATOM 975 N N . LEU A 1 125 ? -4.530 7.697 -2.390 1.00 73.25 125 LEU A N 1
ATOM 976 C CA . LEU A 1 125 ? -3.463 7.221 -3.278 1.00 73.25 125 LEU A CA 1
ATOM 977 C C . LEU A 1 125 ? -3.640 7.720 -4.712 1.00 73.25 125 LEU A C 1
ATOM 979 O O . LEU A 1 125 ? -2.670 8.169 -5.311 1.00 73.25 125 LEU A O 1
ATOM 983 N N . ARG A 1 126 ? -4.857 7.680 -5.272 1.00 79.19 126 ARG A N 1
ATOM 984 C CA . ARG A 1 126 ? -5.105 8.196 -6.629 1.00 79.19 126 ARG A CA 1
ATOM 985 C C . ARG A 1 126 ? -4.819 9.683 -6.742 1.00 79.19 126 ARG A C 1
ATOM 987 O O . ARG A 1 126 ? -4.231 10.079 -7.738 1.00 79.19 126 ARG A O 1
ATOM 994 N N . LYS A 1 127 ? -5.235 10.492 -5.766 1.00 70.31 127 LYS A N 1
ATOM 995 C CA . LYS A 1 127 ? -4.994 11.939 -5.793 1.00 70.31 127 LYS A CA 1
ATOM 996 C C . LYS A 1 127 ? -3.502 12.241 -5.704 1.00 70.31 127 LYS A C 1
ATOM 998 O O . LYS A 1 127 ? -2.987 12.915 -6.588 1.00 70.31 127 LYS A O 1
ATOM 1003 N N . ILE A 1 128 ? -2.804 11.635 -4.742 1.00 67.00 128 ILE A N 1
ATOM 1004 C CA . ILE A 1 128 ? -1.347 11.764 -4.595 1.00 67.00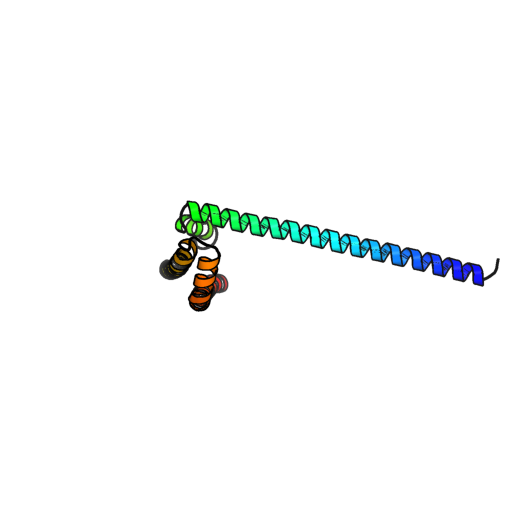 128 ILE A CA 1
ATOM 1005 C C . ILE A 1 128 ? -0.635 11.350 -5.892 1.00 67.00 128 ILE A C 1
ATOM 1007 O O . ILE A 1 128 ? 0.164 12.110 -6.430 1.00 67.00 128 ILE A O 1
ATOM 1011 N N . LEU A 1 129 ? -0.966 10.177 -6.444 1.00 70.31 129 LEU A N 1
ATOM 1012 C CA . LEU A 1 129 ? -0.379 9.688 -7.696 1.00 70.31 129 LEU A CA 1
ATOM 1013 C C . LEU A 1 129 ? -0.723 10.578 -8.894 1.00 70.31 129 LEU A C 1
ATOM 1015 O O . LEU A 1 129 ? 0.132 10.792 -9.746 1.00 70.31 129 LEU A O 1
ATOM 1019 N N . SER A 1 130 ? -1.943 11.116 -8.965 1.00 66.88 130 SER A N 1
ATOM 1020 C CA . SER A 1 130 ? -2.334 12.033 -10.039 1.00 66.88 130 SER A CA 1
ATOM 1021 C C . SER A 1 130 ? -1.504 13.310 -10.019 1.00 66.88 130 SER A C 1
ATOM 1023 O O . SER A 1 130 ? -1.165 13.812 -11.084 1.00 66.88 130 SER A O 1
ATOM 1025 N N . THR A 1 131 ? -1.106 13.790 -8.839 1.00 60.69 131 THR A N 1
ATOM 1026 C CA . THR A 1 131 ? -0.231 14.956 -8.736 1.00 60.69 131 THR A CA 1
ATOM 1027 C C . THR A 1 131 ? 1.173 14.661 -9.256 1.00 60.69 131 THR A C 1
ATOM 1029 O O . THR A 1 131 ? 1.737 15.482 -9.971 1.00 60.69 131 THR A O 1
ATOM 1032 N N . PHE A 1 132 ? 1.717 13.469 -8.995 1.00 59.44 132 PHE A N 1
ATOM 1033 C CA . PHE A 1 132 ? 3.006 13.067 -9.572 1.00 59.44 132 PHE A CA 1
ATOM 1034 C C . PHE A 1 132 ? 2.951 12.857 -11.091 1.00 59.44 132 PHE A C 1
ATOM 1036 O O . PHE A 1 132 ? 3.964 13.026 -11.755 1.00 59.44 132 PHE A O 1
ATOM 1043 N N . ASN A 1 133 ? 1.781 12.519 -11.638 1.00 62.22 133 ASN A N 1
ATOM 1044 C CA . ASN A 1 133 ? 1.581 12.266 -13.069 1.00 62.22 133 ASN A CA 1
ATOM 1045 C C . ASN A 1 133 ? 1.234 13.531 -13.881 1.00 62.22 133 ASN A C 1
ATOM 1047 O O . ASN A 1 133 ? 1.099 13.453 -15.099 1.00 62.22 133 ASN A O 1
ATOM 1051 N N . LYS A 1 134 ? 1.027 14.677 -13.213 1.00 56.94 134 LYS A N 1
ATOM 1052 C CA . LYS A 1 134 ? 0.835 15.997 -13.843 1.00 56.94 134 LYS A CA 1
ATOM 1053 C C . LYS A 1 134 ? 2.167 16.691 -14.191 1.00 56.94 134 LYS A C 1
ATOM 1055 O O . LYS A 1 134 ? 2.128 17.750 -14.813 1.00 56.94 134 LYS A O 1
ATOM 1060 N N . LYS A 1 135 ? 3.305 16.130 -13.771 1.00 44.12 135 LYS A N 1
ATOM 1061 C CA . LYS A 1 135 ? 4.660 16.619 -14.065 1.00 44.12 135 LYS A CA 1
ATOM 1062 C C . LYS A 1 135 ? 5.314 15.842 -15.198 1.00 44.12 135 LYS A C 1
ATOM 1064 O O . LYS A 1 135 ? 5.089 14.615 -15.266 1.00 44.12 135 LYS A O 1
#

Foldseek 3Di:
DDPVVVVVVVVVVVVVVVVVVVVVVVVVVVVVVVVVVVVVVVVVVVVVVLVVVCVVVPVVSSCCVVCVPPNPPPDDVVLVVVLVVLVVVLVVLVVCLVPQPDPVSNVVSCVVCVVVNVVSVVVSVVSSVVVVVVD

Mean predicted aligned error: 16.82 Å

pLDDT: mean 71.01, std 11.09, range [44.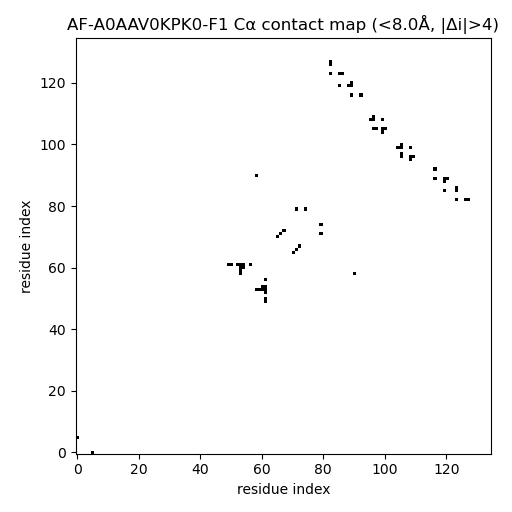12, 91.94]

Secondary structure (DSSP, 8-state):
--HHHHHHHHHHHHHHHHHHHHHHHHHHHHHHHHHHHHHHHHHHHHHHHHHHHHHHT-HHHHHHHHIIIIISTT--HHHHHHHHHHHHHHHHHHHHHHH--SHHHHHHHHHHHHHHHHHHHHHHHHHHHHHHTT-

Sequence (135 aa):
MSLLTLYLFRRVHTRRKRVSFGIHSLLTGVSNLRAARVAGANRAHLIAEKLERGLELGIWGFAWSIGWDYAWRDFEYSELLGAVSDLNSLISVLGGLTSARSDAERAAWAAQNYGNLAKTARSTLRKILSTFNKK

Solvent-accessible surface area (backbone atoms only — not comparable to full-atom values): 7474 Å² total; per-residue (Å²): 136,58,73,65,58,55,50,51,51,53,52,51,54,56,48,53,53,50,52,54,50,51,52,51,54,51,51,51,51,53,52,51,51,51,51,52,49,53,54,49,49,52,52,53,48,55,51,49,50,52,50,51,56,14,53,75,61,33,62,64,45,36,49,49,64,55,27,66,79,75,55,57,86,83,51,57,72,68,63,48,52,52,54,51,51,46,50,52,52,50,46,58,55,51,50,58,51,69,68,40,89,44,72,68,51,30,51,51,48,44,70,75,42,41,70,60,53,54,51,48,52,51,50,47,50,50,53,58,51,50,59,64,66,74,106

Radius of gyration: 27.41 Å; Cα contacts (8 Å, |Δi|>4): 37; chains: 1; bounding box: 58×75×53 Å

Organism: NCBI:txid586396